Protein AF-A0A0M9E3K5-F1 (afdb_monomer_lite)

Structure (mmCIF, N/CA/C/O backbone):
data_AF-A0A0M9E3K5-F1
#
_entry.id   AF-A0A0M9E3K5-F1
#
loop_
_atom_site.group_PDB
_atom_site.id
_atom_site.type_symbol
_atom_site.label_atom_id
_atom_site.label_alt_id
_atom_site.label_comp_id
_atom_site.label_asym_id
_atom_site.label_entity_id
_atom_site.label_seq_id
_atom_site.pdbx_PDB_ins_code
_atom_site.Cartn_x
_atom_site.Cartn_y
_atom_site.Cartn_z
_atom_site.occupancy
_atom_site.B_iso_or_equiv
_atom_site.auth_seq_id
_atom_site.auth_comp_id
_atom_site.auth_asym_id
_atom_site.auth_atom_id
_atom_site.pdbx_PDB_model_num
ATOM 1 N N . MET A 1 1 ? 25.300 -7.120 -5.735 1.00 32.66 1 MET A N 1
ATOM 2 C CA . MET A 1 1 ? 24.090 -7.302 -4.903 1.00 32.66 1 MET A CA 1
ATOM 3 C C . MET A 1 1 ? 23.984 -6.098 -3.986 1.00 32.66 1 MET A C 1
ATOM 5 O O . MET A 1 1 ? 24.670 -6.059 -2.974 1.00 32.66 1 MET A O 1
ATOM 9 N N . ILE A 1 2 ? 23.240 -5.067 -4.391 1.00 33.59 2 ILE A N 1
ATOM 10 C CA . ILE A 1 2 ? 23.052 -3.882 -3.549 1.00 33.59 2 ILE A CA 1
ATOM 11 C C . ILE A 1 2 ? 22.006 -4.248 -2.503 1.00 33.59 2 ILE A C 1
ATOM 13 O O . ILE A 1 2 ? 20.837 -4.460 -2.817 1.00 33.59 2 ILE A O 1
ATOM 17 N N . GLN A 1 3 ? 22.460 -4.392 -1.264 1.00 33.91 3 GLN A N 1
ATOM 18 C CA . GLN A 1 3 ? 21.598 -4.583 -0.114 1.00 33.91 3 GLN A CA 1
ATOM 19 C C . GLN A 1 3 ? 20.931 -3.236 0.169 1.00 33.91 3 GLN A C 1
ATOM 21 O O . GLN A 1 3 ? 21.545 -2.346 0.755 1.00 33.91 3 GLN A O 1
ATOM 26 N N . TYR A 1 4 ? 19.692 -3.057 -0.295 1.00 42.38 4 TYR A N 1
ATOM 27 C CA . TYR A 1 4 ? 18.861 -1.954 0.174 1.00 42.38 4 TYR A CA 1
ATOM 28 C C . TYR A 1 4 ? 18.670 -2.160 1.673 1.00 42.38 4 TYR A C 1
ATOM 30 O O . TYR A 1 4 ? 17.952 -3.061 2.104 1.00 42.38 4 TYR A O 1
ATOM 38 N N . ALA A 1 5 ? 19.383 -1.372 2.474 1.00 44.50 5 ALA A N 1
ATOM 39 C CA . ALA A 1 5 ? 19.112 -1.283 3.893 1.00 44.50 5 ALA A CA 1
ATOM 40 C C . ALA A 1 5 ? 17.627 -0.942 4.050 1.00 44.50 5 ALA A C 1
ATOM 42 O O . ALA A 1 5 ? 17.157 0.039 3.473 1.00 44.50 5 ALA A O 1
ATOM 43 N N . SER A 1 6 ? 16.895 -1.764 4.799 1.00 48.97 6 SER A N 1
ATOM 44 C CA . SER A 1 6 ? 15.491 -1.554 5.147 1.00 48.97 6 SER A CA 1
ATOM 45 C C . SER A 1 6 ? 15.364 -0.328 6.056 1.00 48.97 6 SER A C 1
ATOM 47 O O . SER A 1 6 ? 15.148 -0.444 7.260 1.00 48.97 6 SER A O 1
ATOM 49 N N . HIS A 1 7 ? 15.578 0.865 5.506 1.00 54.75 7 HIS A N 1
ATOM 50 C CA . HIS A 1 7 ? 15.330 2.114 6.202 1.00 54.75 7 HIS A CA 1
ATOM 51 C C . HIS A 1 7 ? 13.816 2.254 6.336 1.00 54.75 7 HIS A C 1
ATOM 53 O O . HIS A 1 7 ? 13.106 2.374 5.338 1.00 54.75 7 HIS A O 1
ATOM 59 N N . LYS A 1 8 ? 13.310 2.204 7.572 1.00 59.03 8 LYS A N 1
ATOM 60 C CA . LYS A 1 8 ? 11.938 2.628 7.848 1.00 59.03 8 LYS A CA 1
ATOM 61 C C . LYS A 1 8 ? 11.836 4.106 7.482 1.00 59.03 8 LYS A C 1
ATOM 63 O O . LYS A 1 8 ? 12.453 4.943 8.132 1.00 59.03 8 LYS A O 1
ATOM 68 N N . ILE A 1 9 ? 11.084 4.405 6.430 1.00 67.62 9 ILE A N 1
ATOM 69 C CA . ILE A 1 9 ? 10.691 5.771 6.102 1.00 67.62 9 ILE A CA 1
ATOM 70 C C . ILE A 1 9 ? 9.448 6.066 6.942 1.00 67.62 9 ILE A C 1
ATOM 72 O O . ILE A 1 9 ? 8.401 5.453 6.740 1.00 67.62 9 ILE A O 1
ATOM 76 N N . GLU A 1 10 ? 9.587 6.953 7.922 1.00 71.75 10 GLU A N 1
ATOM 77 C CA . GLU A 1 10 ? 8.470 7.444 8.730 1.00 71.75 10 GLU A CA 1
ATO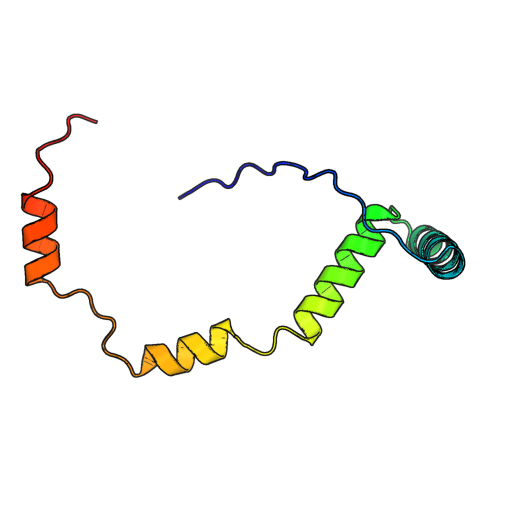M 78 C C . GLU A 1 10 ? 7.986 8.764 8.128 1.00 71.75 10 GLU A C 1
ATOM 80 O O . GLU A 1 10 ? 8.500 9.833 8.445 1.00 71.75 10 GLU A O 1
ATOM 85 N N . ASP A 1 11 ? 7.021 8.666 7.215 1.00 72.06 11 ASP A N 1
ATOM 86 C CA . ASP A 1 11 ? 6.362 9.809 6.579 1.00 72.06 11 ASP A CA 1
ATOM 87 C C . ASP A 1 11 ? 4.838 9.715 6.779 1.00 72.06 11 ASP A C 1
ATOM 89 O O . ASP A 1 11 ? 4.302 8.632 7.038 1.00 72.06 11 ASP A O 1
ATOM 93 N N . TYR A 1 12 ? 4.126 10.843 6.710 1.00 80.94 12 TYR A N 1
ATOM 94 C CA . TYR A 1 12 ? 2.698 10.920 7.036 1.00 80.94 12 TYR A CA 1
ATOM 95 C C . TYR A 1 12 ? 1.852 11.394 5.855 1.00 80.94 12 TYR A C 1
ATOM 97 O O . TYR A 1 12 ? 2.061 12.468 5.296 1.00 80.94 12 TYR A O 1
ATOM 105 N N . VAL A 1 13 ? 0.804 10.626 5.548 1.00 82.56 13 VAL A N 1
ATOM 106 C CA . VAL A 1 13 ? -0.214 10.987 4.556 1.00 82.56 13 VAL A CA 1
ATOM 107 C C . VAL A 1 13 ? -1.498 11.390 5.288 1.00 82.56 13 VAL A C 1
ATOM 109 O O . VAL A 1 13 ? -2.069 10.564 6.004 1.00 82.56 13 VAL A O 1
ATOM 112 N N . PRO A 1 14 ? -1.999 12.630 5.124 1.00 89.25 14 PRO A N 1
ATOM 113 C CA . PRO A 1 14 ? -3.289 13.027 5.674 1.00 89.25 14 PRO A CA 1
ATOM 114 C C . PRO A 1 14 ? -4.435 12.196 5.085 1.00 89.25 14 PRO A C 1
ATOM 116 O O . PRO A 1 14 ? -4.566 12.062 3.870 1.00 89.25 14 PRO A O 1
ATOM 119 N N . VAL A 1 15 ? -5.307 11.681 5.951 1.00 90.62 15 VAL A N 1
ATOM 120 C CA . VAL A 1 15 ? -6.486 10.885 5.575 1.00 90.62 15 VAL A CA 1
ATOM 121 C C . VAL A 1 15 ? -7.727 11.475 6.241 1.00 90.62 15 VAL A C 1
ATOM 123 O O . VAL A 1 15 ? -7.650 12.029 7.340 1.00 90.62 15 VAL A O 1
ATOM 126 N N . SER A 1 16 ? -8.891 11.367 5.593 1.00 96.19 16 SER A N 1
ATOM 127 C CA . SER A 1 16 ? -10.138 11.858 6.189 1.00 96.19 16 SER A CA 1
ATOM 128 C C . SER A 1 16 ? -10.440 11.146 7.524 1.00 96.19 16 SER A C 1
ATOM 130 O O . SER A 1 16 ? -10.229 9.931 7.633 1.00 96.19 16 SER A O 1
ATOM 132 N N . PRO A 1 17 ? -10.995 11.842 8.539 1.00 96.25 17 PRO A N 1
ATOM 133 C CA . PRO A 1 17 ? -11.265 11.235 9.847 1.00 96.25 17 PRO A CA 1
ATOM 134 C C . PRO A 1 17 ? -12.184 10.007 9.784 1.00 96.25 17 PRO A C 1
ATOM 136 O O . PRO A 1 17 ? -12.029 9.060 10.556 1.00 96.25 17 PRO 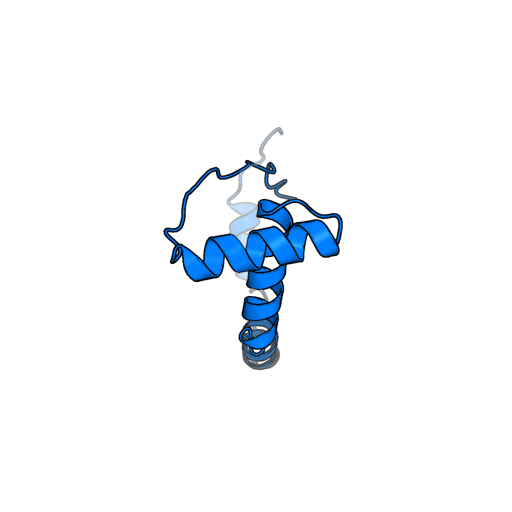A O 1
ATOM 139 N N . GLN A 1 18 ? -13.137 10.008 8.847 1.00 96.94 18 GLN A N 1
ATOM 140 C CA . GLN A 1 18 ? -14.072 8.900 8.648 1.00 96.94 18 GLN A CA 1
ATOM 141 C C . GLN A 1 18 ? -13.354 7.654 8.119 1.00 96.94 18 GLN A C 1
ATOM 143 O O . GLN A 1 18 ? -13.560 6.560 8.647 1.00 96.94 18 GLN A O 1
ATOM 148 N N . VAL A 1 19 ? -12.467 7.829 7.133 1.00 95.94 19 VAL A N 1
ATOM 149 C CA . VAL A 1 19 ? -11.655 6.739 6.577 1.00 95.94 19 VAL A CA 1
ATOM 150 C C . VAL A 1 19 ? -10.675 6.218 7.624 1.00 95.94 19 VAL A C 1
ATOM 152 O O . VAL A 1 19 ? -10.583 5.008 7.802 1.00 95.94 19 VAL A O 1
ATOM 155 N N . PHE A 1 20 ? -10.025 7.103 8.386 1.00 95.88 20 PHE A N 1
ATOM 156 C CA . PHE A 1 20 ? -9.110 6.700 9.456 1.00 95.88 20 PHE A CA 1
ATOM 157 C C . PHE A 1 20 ? -9.798 5.813 10.504 1.00 95.88 20 PHE A C 1
ATOM 159 O O . PHE A 1 20 ? -9.289 4.751 10.867 1.00 95.88 20 PHE A O 1
ATOM 166 N N . LYS A 1 21 ? -10.999 6.206 10.951 1.00 97.56 21 LYS A N 1
ATOM 167 C CA . LYS A 1 21 ? -11.791 5.423 11.910 1.00 97.56 21 LYS A CA 1
ATOM 168 C C . LYS A 1 21 ? -12.216 4.070 11.334 1.00 97.56 21 LYS A C 1
ATOM 170 O O . LYS A 1 21 ? -12.115 3.055 12.022 1.00 97.56 21 LYS A O 1
ATOM 175 N N . ALA A 1 22 ? -12.691 4.049 10.089 1.00 97.69 22 ALA A N 1
ATOM 176 C CA . ALA A 1 22 ? -13.116 2.821 9.423 1.00 97.69 22 ALA A CA 1
ATOM 177 C C . ALA A 1 22 ? -11.946 1.841 9.232 1.00 97.69 22 ALA A C 1
ATOM 179 O O . ALA A 1 22 ? -12.071 0.669 9.591 1.00 97.69 22 ALA A O 1
ATOM 180 N N . ALA A 1 23 ? -10.797 2.333 8.759 1.00 96.62 23 ALA A N 1
ATOM 181 C CA . ALA A 1 23 ? -9.572 1.554 8.602 1.00 96.62 23 ALA A CA 1
ATOM 182 C C . ALA A 1 23 ? -9.097 0.976 9.943 1.00 96.62 23 ALA A C 1
ATOM 184 O O . ALA A 1 23 ? -8.794 -0.209 10.027 1.00 96.62 23 ALA A O 1
ATOM 185 N N . GLY A 1 24 ? -9.119 1.774 11.018 1.00 97.31 24 GLY A N 1
ATOM 186 C CA . GLY A 1 24 ? -8.760 1.315 12.363 1.00 97.31 24 GLY A CA 1
ATOM 187 C C . GLY A 1 24 ? -9.648 0.187 12.889 1.00 97.31 24 GLY A C 1
ATOM 188 O O . GLY A 1 24 ? -9.145 -0.776 13.467 1.00 97.31 24 GLY A O 1
ATOM 189 N N . ASN A 1 25 ? -10.963 0.273 12.675 1.00 98.00 25 ASN A N 1
ATOM 190 C CA . ASN A 1 25 ? -11.887 -0.790 13.074 1.00 98.00 25 ASN A CA 1
ATOM 191 C C . ASN A 1 25 ? -11.644 -2.078 12.278 1.00 98.00 25 ASN A C 1
ATOM 193 O O . ASN A 1 25 ? -11.632 -3.164 12.854 1.00 98.00 25 ASN A O 1
ATOM 197 N N . LEU A 1 26 ? -11.420 -1.957 10.969 1.00 97.69 26 LEU A N 1
ATOM 198 C CA . LEU A 1 26 ? -11.165 -3.111 10.115 1.00 97.69 26 LEU A CA 1
ATOM 199 C C . LEU A 1 26 ? -9.820 -3.773 10.440 1.00 97.69 26 LEU A C 1
ATOM 201 O O . LEU A 1 26 ? -9.773 -4.989 10.588 1.00 97.69 26 LEU A O 1
ATOM 205 N N . ALA A 1 27 ? -8.759 -2.989 10.641 1.00 98.00 27 ALA A N 1
ATOM 206 C CA . ALA A 1 27 ? -7.448 -3.498 11.041 1.00 98.00 27 ALA A CA 1
ATOM 207 C C . ALA A 1 27 ? -7.531 -4.320 12.340 1.00 98.00 27 ALA A C 1
ATOM 209 O O . ALA A 1 27 ? -7.011 -5.433 12.399 1.00 98.00 27 ALA A O 1
ATOM 210 N N . LYS A 1 28 ? -8.277 -3.827 13.342 1.00 97.75 28 LYS A N 1
ATOM 211 C CA . LYS A 1 28 ? -8.537 -4.563 14.592 1.00 97.75 28 LYS A CA 1
ATOM 212 C C . LYS A 1 28 ? -9.273 -5.877 14.355 1.00 97.75 28 LYS A C 1
ATOM 214 O O . LYS A 1 28 ? -8.864 -6.896 14.899 1.00 97.75 28 LYS A O 1
ATOM 219 N N . ASN A 1 29 ? -10.326 -5.864 13.537 1.00 97.94 29 ASN A N 1
ATOM 220 C CA . ASN A 1 29 ? 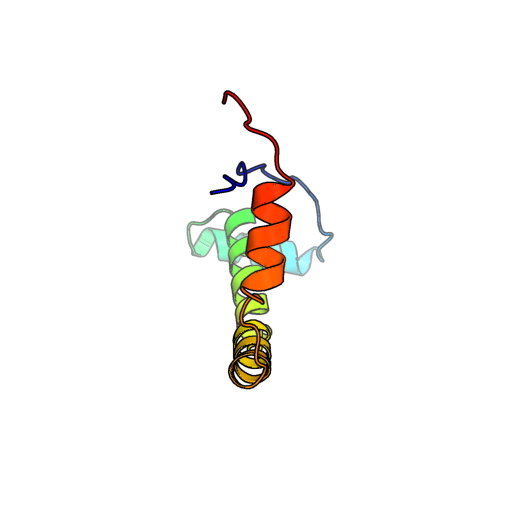-11.085 -7.075 13.211 1.00 97.94 29 ASN A CA 1
ATOM 221 C C . ASN A 1 29 ? -10.228 -8.120 12.481 1.00 97.94 29 ASN A C 1
ATOM 223 O O . ASN A 1 29 ? -10.464 -9.314 12.630 1.00 97.94 29 ASN A O 1
ATOM 227 N N . LEU A 1 30 ? -9.233 -7.671 11.713 1.00 96.94 30 LEU A N 1
ATOM 228 C CA . LEU A 1 30 ? -8.276 -8.521 11.007 1.00 96.94 30 LEU A CA 1
ATOM 229 C C . LEU A 1 30 ? -7.046 -8.897 11.853 1.00 96.94 30 LEU A C 1
ATOM 231 O O . LEU A 1 30 ? -6.173 -9.607 11.362 1.00 96.94 30 LEU A O 1
ATOM 235 N N . GLY A 1 31 ? -6.951 -8.426 13.100 1.00 97.62 31 GLY A N 1
ATOM 236 C CA . GLY A 1 31 ? -5.826 -8.724 13.988 1.00 97.62 31 GLY A CA 1
ATOM 237 C C . GLY A 1 31 ? -4.485 -8.126 13.543 1.00 97.62 31 GLY A C 1
ATOM 238 O O . GLY A 1 31 ? -3.444 -8.681 13.882 1.00 97.62 31 GLY A O 1
ATOM 239 N N . MET A 1 32 ? -4.486 -7.017 12.794 1.00 96.50 32 MET A N 1
ATOM 240 C CA . MET A 1 32 ? -3.270 -6.351 12.300 1.00 96.50 32 MET A CA 1
ATOM 241 C C . MET A 1 32 ? -3.164 -4.899 12.773 1.00 96.50 32 MET A C 1
ATOM 243 O O . MET A 1 32 ? -4.148 -4.290 13.205 1.00 96.50 32 MET A O 1
ATOM 247 N N . SER A 1 33 ? -1.961 -4.321 12.689 1.00 96.69 33 SER A N 1
ATOM 248 C CA . SER A 1 33 ? -1.776 -2.903 12.994 1.00 96.69 33 SER A CA 1
ATOM 249 C C . SER A 1 33 ? -2.393 -2.016 11.904 1.00 96.69 33 SER A C 1
ATOM 251 O O . SER A 1 33 ? -2.578 -2.430 10.758 1.00 96.69 33 SER A O 1
ATOM 253 N N . LEU A 1 34 ? -2.708 -0.765 12.251 1.00 94.19 34 LEU A N 1
ATOM 254 C CA . LEU A 1 34 ? -3.246 0.196 11.284 1.00 94.19 34 LEU A CA 1
ATOM 255 C C . LEU A 1 34 ? -2.238 0.508 10.163 1.00 94.19 34 LEU A C 1
ATOM 257 O O . LEU A 1 34 ? -2.629 0.661 9.008 1.00 94.19 34 LEU A O 1
ATOM 261 N N . THR A 1 35 ? -0.946 0.561 10.489 1.00 92.88 35 THR A N 1
ATOM 262 C CA . THR A 1 35 ? 0.129 0.756 9.507 1.00 92.88 35 THR A CA 1
ATOM 263 C C . THR A 1 35 ? 0.218 -0.418 8.536 1.00 92.88 35 THR A C 1
ATOM 265 O O . THR A 1 35 ? 0.330 -0.197 7.330 1.00 92.88 35 THR A O 1
ATOM 268 N N . ASP A 1 36 ? 0.099 -1.656 9.027 1.00 93.88 36 ASP A N 1
ATOM 269 C CA . ASP A 1 36 ? 0.104 -2.846 8.165 1.00 93.88 36 ASP A CA 1
ATOM 270 C C . ASP A 1 36 ? -1.119 -2.859 7.249 1.00 93.88 36 ASP A C 1
ATOM 272 O O . ASP A 1 36 ? -1.006 -3.145 6.059 1.00 93.88 36 ASP A O 1
ATOM 276 N N . PHE A 1 37 ? -2.285 -2.476 7.777 1.00 96.00 37 PHE A N 1
ATOM 277 C CA . PHE A 1 37 ? -3.501 -2.352 6.981 1.00 96.00 37 PHE A CA 1
ATOM 278 C C . PHE A 1 37 ? -3.328 -1.357 5.823 1.00 96.00 37 PHE A C 1
ATOM 280 O O . PHE A 1 37 ? -3.626 -1.697 4.678 1.00 96.00 37 PHE A O 1
ATOM 287 N N . TYR A 1 38 ? -2.810 -0.151 6.090 1.00 93.25 38 TYR A N 1
ATOM 288 C CA . TYR A 1 38 ? -2.557 0.836 5.034 1.00 93.25 38 TYR A CA 1
ATOM 289 C C . TYR A 1 38 ? -1.510 0.361 4.030 1.00 93.25 38 TYR A C 1
ATOM 291 O O . TYR A 1 38 ? -1.717 0.505 2.826 1.00 93.25 38 TYR A O 1
ATOM 299 N N . THR A 1 39 ? -0.426 -0.251 4.507 1.00 92.12 39 THR A N 1
ATOM 300 C CA . THR A 1 39 ? 0.618 -0.825 3.649 1.00 92.12 39 THR A CA 1
ATOM 301 C C . THR A 1 39 ? 0.025 -1.863 2.696 1.00 92.12 39 THR A C 1
ATOM 303 O O . THR A 1 39 ? 0.200 -1.765 1.483 1.00 92.12 39 THR A O 1
ATOM 306 N N . ASN A 1 40 ? -0.763 -2.805 3.216 1.00 93.75 40 ASN A N 1
ATOM 307 C CA . ASN A 1 40 ? -1.397 -3.853 2.417 1.00 93.75 40 ASN A CA 1
ATOM 308 C C . ASN A 1 40 ? -2.428 -3.297 1.427 1.00 93.75 40 ASN A C 1
ATOM 310 O O . ASN A 1 40 ? -2.524 -3.777 0.295 1.00 93.75 40 ASN A O 1
ATOM 314 N N . ALA A 1 41 ? -3.188 -2.273 1.826 1.00 93.25 41 ALA A N 1
ATOM 315 C CA . ALA A 1 41 ? -4.143 -1.607 0.949 1.00 93.25 41 ALA A CA 1
ATOM 316 C C . ALA A 1 41 ? -3.440 -0.904 -0.221 1.00 93.25 41 ALA A C 1
ATOM 318 O O . ALA A 1 41 ? -3.872 -1.042 -1.365 1.00 93.25 41 ALA A O 1
ATOM 319 N N . LEU A 1 42 ? -2.336 -0.200 0.051 1.00 91.62 42 LEU A N 1
ATOM 320 C CA . LEU A 1 42 ? -1.523 0.454 -0.974 1.00 91.62 42 LEU A CA 1
ATOM 321 C C . LEU A 1 42 ? -0.884 -0.565 -1.912 1.00 91.62 42 LEU A C 1
ATOM 323 O O . LEU A 1 42 ? -0.971 -0.381 -3.120 1.00 91.62 42 LEU A O 1
ATOM 327 N N . ILE A 1 43 ? -0.312 -1.656 -1.389 1.00 90.62 43 ILE A N 1
ATOM 328 C CA . ILE A 1 43 ? 0.216 -2.753 -2.215 1.00 90.62 43 ILE A CA 1
ATOM 329 C C . ILE A 1 43 ? -0.880 -3.290 -3.129 1.00 90.62 43 ILE A C 1
ATOM 331 O O . ILE A 1 43 ? -0.686 -3.346 -4.334 1.00 90.62 43 ILE A O 1
ATOM 335 N N . SER A 1 44 ? -2.05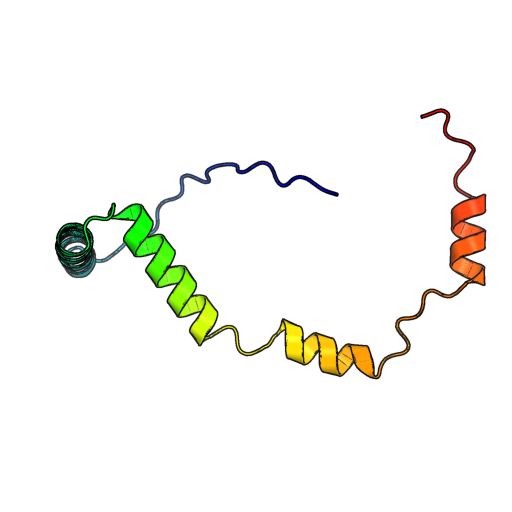6 -3.606 -2.586 1.00 89.62 44 SER A N 1
ATOM 336 C CA . SER A 1 44 ? -3.170 -4.147 -3.374 1.00 89.62 44 SER A CA 1
ATOM 337 C C . SER A 1 44 ? -3.641 -3.175 -4.459 1.00 89.62 44 SER A C 1
ATOM 339 O O . SER A 1 44 ? -3.931 -3.586 -5.582 1.00 89.62 44 SER A O 1
ATOM 341 N N . TYR A 1 45 ? -3.707 -1.880 -4.139 1.00 87.25 45 TYR A N 1
ATOM 342 C CA . TYR A 1 45 ? -4.062 -0.837 -5.097 1.00 87.25 45 TYR A CA 1
ATOM 343 C C . TYR A 1 45 ? -2.996 -0.711 -6.188 1.00 87.25 45 TYR A C 1
ATOM 345 O O . TYR A 1 45 ? -3.323 -0.742 -7.370 1.00 87.25 45 TYR A O 1
ATOM 353 N N . MET A 1 46 ? -1.720 -0.647 -5.808 1.00 86.12 46 MET A N 1
ATOM 354 C CA . MET A 1 46 ? -0.613 -0.623 -6.757 1.00 86.12 46 MET A CA 1
ATOM 355 C C . MET A 1 46 ? -0.616 -1.873 -7.627 1.00 86.12 46 MET A C 1
ATOM 357 O O . MET A 1 46 ? -0.583 -1.726 -8.828 1.00 86.12 46 MET A O 1
ATOM 361 N N . THR A 1 47 ? -0.763 -3.084 -7.093 1.00 84.06 47 THR A N 1
ATOM 362 C CA . THR A 1 47 ? -0.855 -4.313 -7.901 1.00 84.06 47 THR A CA 1
ATOM 363 C C . THR A 1 47 ? -2.018 -4.270 -8.889 1.00 84.06 47 THR A C 1
ATOM 365 O O . THR A 1 47 ? -1.866 -4.699 -10.026 1.00 84.06 47 THR A O 1
ATOM 368 N N . LYS A 1 48 ? -3.170 -3.726 -8.484 1.00 84.38 48 LYS A N 1
ATOM 369 C CA . LYS A 1 48 ? -4.335 -3.585 -9.364 1.00 84.38 48 LYS A CA 1
ATOM 370 C C . LYS A 1 48 ? -4.082 -2.641 -10.546 1.00 84.38 48 LYS A C 1
ATOM 372 O O . LYS A 1 48 ? -4.645 -2.866 -11.610 1.00 84.38 48 LYS A O 1
ATOM 377 N N . PHE A 1 49 ? -3.305 -1.577 -10.342 1.00 80.19 49 PHE A N 1
ATOM 378 C CA . PHE A 1 49 ? -3.075 -0.519 -11.338 1.00 80.19 49 PHE A CA 1
ATOM 379 C C . PHE A 1 49 ? -1.673 -0.523 -11.948 1.00 80.19 49 PHE A C 1
ATOM 381 O O . PHE A 1 49 ? -1.413 0.212 -12.895 1.00 80.19 49 PHE A O 1
ATOM 388 N N . ASN A 1 50 ? -0.780 -1.365 -11.442 1.00 70.31 50 ASN A N 1
ATOM 389 C CA . ASN A 1 50 ? 0.484 -1.714 -12.058 1.00 70.31 50 ASN A CA 1
ATOM 390 C C . ASN A 1 50 ? 0.166 -2.686 -13.193 1.00 70.31 50 ASN A C 1
ATOM 392 O O . ASN A 1 50 ? 0.530 -3.859 -13.143 1.00 70.31 50 ASN A O 1
ATOM 396 N N . GLU A 1 51 ? -0.582 -2.199 -14.188 1.00 59.88 51 GLU A N 1
ATOM 397 C CA . GLU A 1 51 ? -0.659 -2.833 -15.492 1.00 59.88 51 GLU A CA 1
ATOM 398 C C . GLU A 1 51 ? 0.762 -2.867 -16.037 1.00 59.88 51 GLU A C 1
ATOM 400 O O . GLU A 1 51 ? 1.228 -1.912 -16.648 1.00 59.88 51 GLU A O 1
ATOM 405 N N . ASN A 1 52 ? 1.457 -3.964 -15.750 1.00 64.19 52 ASN A N 1
ATOM 406 C CA . ASN A 1 52 ? 2.446 -4.559 -16.620 1.00 64.19 52 ASN A CA 1
ATOM 407 C C . ASN A 1 52 ? 3.495 -3.607 -17.194 1.00 64.19 52 ASN A C 1
ATOM 409 O O . ASN A 1 52 ? 3.977 -3.867 -18.280 1.00 64.19 52 ASN A O 1
ATOM 413 N N . ILE A 1 53 ? 3.903 -2.532 -16.512 1.00 66.50 53 ILE A N 1
ATOM 414 C CA . ILE A 1 53 ? 4.982 -1.677 -17.030 1.00 66.50 53 ILE A CA 1
ATOM 415 C C . ILE A 1 53 ? 6.241 -2.518 -17.229 1.00 66.50 53 ILE A C 1
ATOM 417 O O . ILE A 1 53 ? 6.872 -2.404 -18.269 1.00 66.50 53 ILE A O 1
ATOM 421 N N . THR A 1 54 ? 6.549 -3.419 -16.294 1.00 72.62 54 THR A N 1
ATOM 422 C CA . THR A 1 54 ? 7.629 -4.393 -16.466 1.00 72.62 54 THR A CA 1
ATOM 423 C C . THR A 1 54 ? 7.362 -5.306 -17.659 1.00 72.62 54 THR A C 1
ATOM 425 O O . THR A 1 54 ? 8.154 -5.274 -18.580 1.00 72.62 54 THR A O 1
ATOM 428 N N . ASP A 1 55 ? 6.223 -5.996 -17.746 1.00 71.31 55 ASP A N 1
ATOM 429 C CA . ASP A 1 55 ? 5.928 -6.884 -18.887 1.00 71.31 55 ASP A CA 1
ATOM 430 C C . ASP A 1 55 ? 5.831 -6.158 -20.253 1.00 71.31 55 ASP A C 1
ATOM 432 O O . ASP A 1 55 ? 6.081 -6.750 -21.302 1.00 71.31 55 ASP A O 1
ATOM 436 N N . ILE A 1 56 ? 5.422 -4.887 -20.277 1.00 71.94 56 ILE A N 1
ATOM 437 C CA . ILE A 1 56 ? 5.339 -4.030 -21.468 1.00 71.94 56 ILE A CA 1
ATOM 438 C C . ILE A 1 56 ? 6.747 -3.632 -21.888 1.00 71.94 56 ILE A C 1
ATOM 440 O O . ILE A 1 56 ? 7.077 -3.752 -23.065 1.00 71.94 56 ILE A O 1
ATOM 444 N N . LEU A 1 57 ? 7.571 -3.179 -20.942 1.00 72.81 57 LEU A N 1
ATOM 445 C CA . LEU A 1 57 ? 8.974 -2.881 -21.200 1.00 72.81 57 LEU A CA 1
ATOM 446 C C . LEU A 1 57 ? 9.715 -4.150 -21.615 1.00 72.81 57 LEU A C 1
ATOM 448 O O . LEU A 1 57 ? 10.424 -4.103 -22.609 1.00 72.81 57 LEU A O 1
ATOM 452 N N . ASP A 1 58 ? 9.481 -5.284 -20.959 1.00 78.50 58 ASP A N 1
ATOM 453 C CA . ASP A 1 58 ? 10.050 -6.577 -21.328 1.00 78.50 58 ASP A CA 1
ATOM 454 C C . ASP A 1 58 ? 9.657 -6.929 -22.763 1.00 78.50 58 ASP A C 1
ATOM 456 O O . ASP A 1 58 ? 10.537 -7.193 -23.562 1.00 78.50 58 ASP A O 1
ATOM 460 N N . ARG A 1 59 ? 8.382 -6.813 -23.170 1.00 77.56 59 ARG A N 1
ATOM 461 C CA . ARG A 1 59 ? 7.969 -7.034 -24.576 1.00 77.56 59 ARG A CA 1
ATOM 462 C C . ARG A 1 59 ? 8.621 -6.081 -25.580 1.00 77.56 59 ARG A C 1
ATOM 464 O O . ARG A 1 59 ? 8.895 -6.487 -26.710 1.00 77.56 59 ARG A O 1
ATOM 471 N N . ILE A 1 60 ? 8.800 -4.814 -25.208 1.00 74.62 60 ILE A N 1
ATOM 472 C CA . ILE A 1 60 ? 9.472 -3.819 -26.052 1.00 74.62 60 ILE A CA 1
ATOM 473 C C . ILE A 1 60 ? 10.952 -4.194 -26.192 1.00 74.62 60 ILE A C 1
ATOM 475 O O . ILE A 1 60 ? 11.452 -4.278 -27.309 1.00 74.62 60 ILE A O 1
ATOM 479 N N . TYR A 1 61 ? 11.629 -4.492 -25.084 1.00 73.12 61 TYR A N 1
ATOM 480 C CA . TYR A 1 61 ? 13.057 -4.802 -25.050 1.00 73.12 61 TYR A CA 1
ATOM 481 C C . TYR A 1 61 ? 13.409 -6.233 -25.484 1.00 73.12 61 TYR A C 1
ATOM 483 O O . TYR A 1 61 ? 14.564 -6.470 -25.819 1.00 73.12 61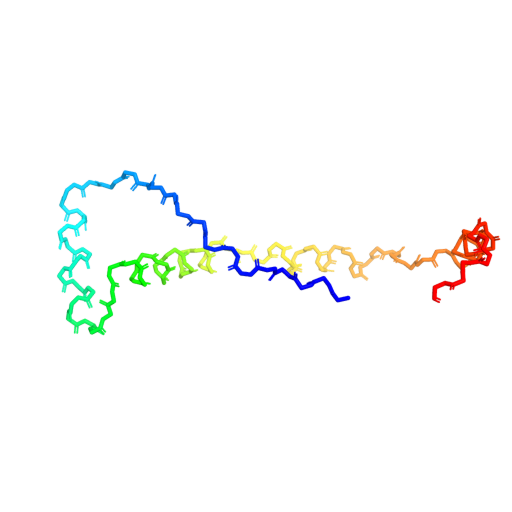 TYR A O 1
ATOM 491 N N . ASP A 1 62 ? 12.447 -7.160 -25.547 1.00 78.50 62 ASP A N 1
ATOM 492 C CA . ASP A 1 62 ? 12.633 -8.529 -26.066 1.00 78.50 62 ASP A CA 1
ATOM 493 C C . ASP A 1 62 ? 12.909 -8.528 -27.581 1.00 78.50 62 ASP A C 1
ATOM 495 O O . ASP A 1 62 ? 13.605 -9.394 -28.105 1.00 78.50 62 ASP A O 1
ATOM 499 N N . ASN A 1 63 ? 12.387 -7.523 -28.294 1.00 70.81 63 ASN A N 1
ATOM 500 C CA . ASN A 1 63 ? 12.586 -7.355 -29.737 1.00 70.81 63 ASN A CA 1
ATOM 501 C C . ASN A 1 63 ? 13.701 -6.359 -30.083 1.00 70.81 63 ASN A C 1
ATOM 503 O O . ASN A 1 63 ? 14.137 -6.301 -31.235 1.00 70.81 63 ASN A O 1
ATOM 507 N N . GLU A 1 64 ? 14.161 -5.576 -29.109 1.00 69.12 64 GLU A N 1
ATOM 508 C CA . GLU A 1 64 ? 15.281 -4.660 -29.291 1.00 69.12 64 GLU A CA 1
ATOM 509 C C . GLU A 1 64 ? 16.595 -5.410 -29.038 1.00 69.12 64 GLU A C 1
ATOM 511 O O . GLU A 1 64 ? 16.726 -6.089 -28.015 1.00 69.12 64 GLU A O 1
ATOM 516 N N . PRO A 1 65 ? 17.607 -5.289 -29.914 1.00 67.19 65 PRO A N 1
ATOM 517 C CA . PRO A 1 65 ? 18.914 -5.891 -29.690 1.00 67.19 65 PRO A CA 1
ATOM 518 C C . PRO A 1 65 ? 19.631 -5.181 -28.528 1.00 67.19 65 PRO A C 1
ATOM 520 O O . PRO A 1 65 ? 20.508 -4.346 -28.721 1.00 67.19 65 PRO A O 1
ATOM 523 N N . SER A 1 66 ? 19.270 -5.535 -27.295 1.00 64.81 66 SER A N 1
ATOM 524 C CA . SER A 1 66 ? 19.828 -4.997 -26.044 1.00 64.81 66 SER A CA 1
ATOM 525 C C . SER A 1 66 ? 21.114 -5.724 -25.623 1.00 64.81 66 SER A C 1
ATOM 527 O O . SER A 1 66 ? 21.491 -5.745 -24.451 1.00 64.81 66 SER A O 1
ATOM 529 N N . THR A 1 67 ? 21.782 -6.386 -26.570 1.00 75.12 67 THR A N 1
ATOM 530 C CA . THR A 1 67 ? 23.022 -7.117 -26.315 1.00 75.12 67 THR A CA 1
ATOM 531 C C . THR A 1 67 ? 24.160 -6.122 -26.141 1.00 75.12 67 THR A C 1
ATOM 533 O O . THR A 1 67 ? 24.328 -5.211 -26.950 1.00 75.12 67 THR A O 1
ATOM 536 N N . ILE A 1 68 ? 24.968 -6.300 -25.097 1.00 72.00 68 ILE A N 1
ATOM 537 C CA . ILE A 1 68 ? 26.150 -5.466 -24.910 1.00 72.00 68 ILE A CA 1
ATOM 538 C C . ILE A 1 68 ? 27.099 -5.662 -26.099 1.00 72.00 68 ILE A C 1
ATOM 540 O O . ILE A 1 68 ? 27.422 -6.793 -26.474 1.00 72.00 68 ILE A O 1
ATOM 544 N N . GLU A 1 69 ? 27.540 -4.568 -26.718 1.00 80.06 69 GLU A N 1
ATOM 545 C CA . GLU A 1 69 ? 28.499 -4.658 -27.812 1.00 80.06 69 GLU A CA 1
ATOM 546 C C . GLU A 1 69 ? 29.844 -5.133 -27.243 1.00 80.06 69 GLU A C 1
ATOM 548 O O . GLU A 1 69 ? 30.510 -4.421 -26.487 1.00 80.06 69 GLU A O 1
ATOM 553 N N . LEU A 1 70 ? 30.238 -6.364 -27.586 1.00 78.62 70 LEU A N 1
ATOM 554 C CA . LEU A 1 70 ? 31.382 -7.045 -26.969 1.00 78.62 70 LEU A CA 1
ATOM 555 C C . LEU A 1 70 ? 32.688 -6.249 -27.099 1.00 78.62 70 LEU A C 1
ATOM 557 O O . LEU A 1 70 ? 33.535 -6.283 -26.210 1.00 78.62 70 LEU A O 1
ATOM 561 N N . VAL A 1 71 ? 32.853 -5.527 -28.210 1.00 83.12 71 VAL A N 1
ATOM 562 C CA . VAL A 1 71 ? 34.032 -4.693 -28.471 1.00 83.12 71 VAL A CA 1
ATOM 563 C C . VAL A 1 71 ? 34.096 -3.528 -27.484 1.00 83.12 71 VAL A C 1
ATOM 565 O O . VAL A 1 71 ? 35.144 -3.292 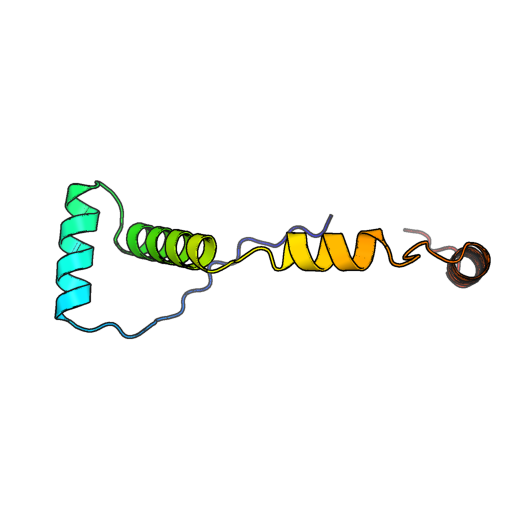-26.884 1.00 83.12 71 VAL A O 1
ATOM 568 N N . LEU A 1 72 ? 32.971 -2.848 -27.260 1.00 81.31 72 LEU A N 1
ATOM 569 C CA . LEU A 1 72 ? 32.878 -1.726 -26.332 1.00 81.31 72 LEU A CA 1
ATOM 570 C C . LEU A 1 72 ? 33.031 -2.185 -24.876 1.00 81.31 72 LEU A C 1
ATOM 572 O O . LEU A 1 72 ? 33.765 -1.557 -24.113 1.00 81.31 72 LEU A O 1
ATOM 576 N N . ALA A 1 73 ? 32.417 -3.314 -24.512 1.00 82.38 73 ALA A N 1
ATOM 577 C CA . ALA A 1 73 ? 32.555 -3.911 -23.183 1.00 82.38 73 ALA A CA 1
ATOM 578 C C . ALA A 1 73 ? 34.013 -4.290 -22.874 1.00 82.38 73 ALA A C 1
ATOM 580 O O . ALA A 1 73 ? 34.525 -3.991 -21.794 1.00 82.38 73 ALA A O 1
ATOM 581 N N . ASN A 1 74 ? 34.714 -4.889 -23.842 1.00 83.31 74 ASN A N 1
ATOM 582 C CA . ASN A 1 74 ? 36.129 -5.226 -23.700 1.00 83.31 74 ASN A CA 1
ATOM 583 C C . ASN A 1 74 ? 37.004 -3.972 -23.591 1.00 83.31 74 ASN A C 1
ATOM 585 O O . ASN A 1 74 ? 37.887 -3.917 -22.737 1.00 83.31 74 ASN A O 1
ATOM 589 N N . ALA A 1 75 ? 36.747 -2.945 -24.405 1.00 83.50 75 ALA A N 1
ATOM 590 C CA . ALA A 1 75 ? 37.478 -1.683 -24.330 1.00 83.50 75 ALA A CA 1
ATOM 591 C C . ALA A 1 75 ? 37.290 -0.984 -22.970 1.00 83.50 75 ALA A C 1
ATOM 593 O O . ALA A 1 75 ? 38.262 -0.509 -22.383 1.00 83.50 75 ALA A O 1
ATOM 594 N N . GLN A 1 76 ? 36.067 -0.980 -22.428 1.00 79.62 76 GLN A N 1
ATOM 595 C CA . GLN A 1 76 ? 35.780 -0.452 -21.090 1.00 79.62 76 GLN A CA 1
ATOM 596 C C . GLN A 1 76 ? 36.469 -1.266 -19.994 1.00 79.62 76 GLN A C 1
ATOM 598 O O . GLN A 1 76 ? 37.101 -0.687 -19.114 1.00 79.62 76 GLN A O 1
ATOM 603 N N . SER A 1 77 ? 36.418 -2.599 -20.070 1.00 82.12 77 SER A N 1
ATOM 604 C CA . SER A 1 77 ? 37.079 -3.464 -19.089 1.00 82.12 77 SER A CA 1
ATOM 605 C C . SER A 1 77 ? 38.597 -3.286 -19.079 1.00 82.12 77 SER A C 1
ATOM 607 O O . SER A 1 77 ? 39.203 -3.401 -18.020 1.00 82.12 77 SER A O 1
ATOM 609 N N . LEU A 1 78 ? 39.215 -3.010 -20.230 1.00 83.44 78 LEU A N 1
ATOM 610 C CA . LEU A 1 78 ? 40.652 -2.736 -20.331 1.00 83.44 78 LEU A CA 1
ATOM 611 C C . LEU A 1 78 ? 41.024 -1.322 -19.858 1.00 83.44 78 LEU A C 1
ATOM 613 O O . LEU A 1 78 ? 42.169 -1.090 -19.475 1.00 83.44 78 LEU A O 1
ATOM 617 N N . SER A 1 79 ? 40.073 -0.382 -19.884 1.00 80.44 79 SER A N 1
ATOM 618 C CA . SER A 1 79 ? 40.245 0.975 -19.350 1.00 80.44 79 SER A CA 1
ATOM 619 C C . SER A 1 79 ? 40.164 1.024 -17.824 1.00 80.44 79 SER A C 1
ATOM 621 O O . SER A 1 79 ? 40.655 1.982 -17.223 1.00 80.44 79 SER A O 1
ATOM 623 N N . LEU A 1 80 ? 39.541 0.026 -17.195 1.00 78.25 80 LEU A N 1
ATOM 624 C CA . LEU A 1 80 ? 39.603 -0.155 -15.753 1.00 78.25 80 LEU A CA 1
ATOM 625 C C . LEU A 1 80 ? 40.990 -0.721 -15.431 1.00 78.25 80 LEU A C 1
ATOM 627 O O . LEU A 1 80 ? 41.311 -1.862 -15.761 1.00 78.25 80 LEU A O 1
ATOM 631 N N . GLY A 1 81 ? 41.856 0.109 -14.845 1.00 74.50 81 GLY A N 1
ATOM 632 C CA . GLY A 1 81 ? 43.162 -0.344 -14.368 1.00 74.50 81 GLY A CA 1
ATOM 633 C C . GLY A 1 81 ? 43.014 -1.502 -13.375 1.00 74.50 81 GLY A C 1
ATOM 634 O O . GLY A 1 81 ? 41.947 -1.711 -12.804 1.00 74.50 81 GLY A O 1
ATOM 635 N N . LYS A 1 82 ? 44.088 -2.271 -13.147 1.00 69.44 82 LYS A N 1
ATOM 636 C CA . LYS A 1 82 ? 44.086 -3.305 -12.100 1.00 69.44 82 LYS A CA 1
ATOM 637 C C . LYS A 1 82 ? 43.824 -2.656 -10.741 1.00 69.44 82 LYS A C 1
ATOM 639 O O . LYS A 1 82 ? 44.739 -2.083 -10.153 1.00 69.44 82 LYS A O 1
ATOM 644 N N . GLU A 1 83 ? 42.604 -2.774 -10.239 1.00 63.81 83 GLU A N 1
ATOM 645 C CA . GLU A 1 83 ? 42.300 -2.445 -8.852 1.00 63.81 83 GLU A CA 1
ATOM 646 C C . GLU A 1 83 ? 42.708 -3.615 -7.951 1.00 63.81 83 GLU A C 1
ATOM 648 O O . GLU A 1 83 ? 42.498 -4.780 -8.286 1.00 63.81 83 GLU A O 1
ATOM 653 N N . SER A 1 84 ? 43.349 -3.301 -6.825 1.00 55.69 84 SER A N 1
ATOM 654 C CA . SER A 1 84 ? 43.901 -4.266 -5.864 1.00 55.69 84 SER A CA 1
ATOM 655 C C . SER A 1 84 ? 42.932 -4.620 -4.729 1.00 55.69 84 SER A C 1
ATOM 657 O O . SER A 1 84 ? 43.384 -4.935 -3.627 1.00 55.69 84 SER A O 1
ATOM 659 N N . TRP A 1 85 ? 41.631 -4.464 -4.963 1.00 60.53 85 TRP A N 1
ATOM 660 C CA . TRP A 1 85 ? 40.580 -4.880 -4.035 1.00 60.53 85 TRP A CA 1
ATOM 661 C C . TRP A 1 85 ? 40.306 -6.383 -4.098 1.00 60.53 85 TRP A C 1
ATOM 663 O O . TRP A 1 85 ? 40.385 -6.961 -5.207 1.00 60.53 85 TRP A O 1
#

Foldseek 3Di:
DDPPDPDPDDDDDDDDPVVLVVLCVVCVVVVHDSVVSVVVVVVVVCVVVVPCPVVVVCVVVVPPPPDDPVVVVVVVVVVPPDDPD

Secondary structure (DSSP, 8-state):
----------------HHHHHHHHHHHHHTT--HHHHHHHHHHHHHHHH--SHHHHHHHHHHHS-----HHHHHHHHHHS-----

Sequence (85 aa):
MIQYASHKIEDYVPVSPQVFKAAGNLAKNLGMSLTDFYTNALISYMTKFNENITDILDRIYDNEPSTIELVLANAQSLSLGKESW

pLDDT: mean 79.37, std 16.2, range [32.66, 98.0]

Radius of gyration: 23.01 Å; chains: 1; bounding box: 58×22×44 Å